Protein AF-A0A497NYP9-F1 (afdb_monomer)

Solvent-accessible surface area (backbone atoms only — not comparable to full-atom values): 8291 Å² total; per-residue (Å²): 133,60,54,71,61,34,34,49,53,46,30,62,74,64,58,49,44,82,40,64,55,77,88,36,56,84,74,43,50,32,30,36,48,74,47,74,45,98,90,71,46,63,32,34,39,45,39,70,39,89,92,68,73,53,88,86,51,55,64,32,78,64,60,87,57,50,48,62,52,50,52,52,44,43,75,76,64,46,32,35,31,21,36,41,60,65,55,44,60,77,51,39,37,63,59,41,38,28,44,58,52,32,49,47,43,63,74,36,93,54,26,69,60,45,69,75,69,53,93,69,52,75,68,56,51,50,47,48,30,68,77,71,62,57,71,76,94,77,83,87,87,131

pLDDT: mean 91.11, std 12.27, range [38.19, 98.69]

Secondary structure (DSSP, 8-state):
--HHHHHHHHHHHHT-EEE--GGGTTSSSEEEEEEE-TTS-EEEEEES-TTS--TTSEEES-STTHHHHHHHHHHHT--EEEE-HHHHHHTTHHHHIIIIIHHHHHHSTTHHHHHHHS---HHHHHHHHHHHT---S-----

Radius of gyration: 18.01 Å; Cα contacts (8 Å, |Δi|>4): 172; chains: 1; bounding box: 57×29×48 Å

Foldseek 3Di:
DDLVVLLVLLCVVLVADEDQDPVCQQVFQKEWDWDADPVGQIKIDIDRHPPDDDPPHDIDSDLQCVLVVVLVVSVVRGHYYYHNPVSCVVNVNSVCSSPVVSCCCCVDPCNVVSVVPTPDDPVRVVVSCVVVVDDPPPDPDD

Sequence (142 aa):
MDDERKVELVKEFYDLDISHDVNDFDNVDCTVYNESSADGYDLFVITNNTKHVSICEDVYYYDHDLPERFNEHVRWGDKTFYIERYLYNECYFEDHIANEMFDDLVNGNDFSYFLETADLTPQELEYLKEEYGIEDEETAEA

Structure (mmCIF, N/CA/C/O backbone):
data_AF-A0A497NYP9-F1
#
_entry.id   AF-A0A497NYP9-F1
#
loop_
_atom_site.group_PDB
_atom_site.id
_atom_site.type_symbol
_atom_site.label_atom_id
_atom_site.label_alt_id
_atom_site.label_comp_id
_atom_site.label_asym_id
_atom_site.label_entity_id
_atom_site.label_seq_id
_atom_site.pdbx_PDB_ins_code
_atom_site.Cartn_x
_atom_site.Cartn_y
_atom_site.Cartn_z
_atom_site.occupancy
_atom_site.B_iso_or_equiv
_atom_site.auth_seq_id
_atom_site.auth_comp_id
_atom_site.auth_asym_id
_atom_site.auth_atom_id
_atom_site.pdbx_PDB_model_num
ATOM 1 N N . MET A 1 1 ? -5.540 11.165 17.069 1.00 87.94 1 MET A N 1
ATOM 2 C CA . MET A 1 1 ? -4.780 9.907 16.912 1.00 87.94 1 MET A CA 1
ATOM 3 C C . MET A 1 1 ? -3.538 10.198 16.082 1.00 87.94 1 MET A C 1
ATOM 5 O O . MET A 1 1 ? -3.631 11.078 15.231 1.00 87.94 1 MET A O 1
ATOM 9 N N . ASP A 1 2 ? -2.393 9.578 16.365 1.00 93.06 2 ASP A N 1
ATOM 10 C CA . ASP A 1 2 ? -1.177 9.748 15.552 1.00 93.06 2 ASP A CA 1
ATOM 11 C C . ASP A 1 2 ? -1.224 8.914 14.261 1.00 93.06 2 ASP A C 1
ATOM 13 O O . ASP A 1 2 ? -2.036 7.996 14.135 1.00 93.06 2 ASP A O 1
ATOM 17 N N . ASP A 1 3 ? -0.376 9.266 13.294 1.00 95.38 3 ASP A N 1
ATOM 18 C CA . ASP A 1 3 ? -0.395 8.668 11.957 1.00 95.38 3 ASP A CA 1
ATOM 19 C C . ASP A 1 3 ? 0.103 7.215 11.956 1.00 95.38 3 ASP A C 1
ATOM 21 O O . ASP A 1 3 ? -0.463 6.394 11.238 1.00 95.38 3 ASP A O 1
ATOM 25 N N . GLU A 1 4 ? 1.068 6.854 12.813 1.00 96.56 4 GLU A N 1
ATOM 26 C CA . GLU A 1 4 ? 1.521 5.460 12.962 1.00 96.56 4 GLU A CA 1
ATOM 27 C C . GLU A 1 4 ? 0.347 4.563 13.373 1.00 96.56 4 GLU A C 1
ATOM 29 O O . GLU A 1 4 ? 0.106 3.518 12.763 1.00 96.56 4 GLU A O 1
ATOM 34 N N . ARG A 1 5 ? -0.460 5.017 14.340 1.00 95.75 5 ARG A N 1
ATOM 35 C CA . ARG A 1 5 ? -1.649 4.285 14.780 1.00 95.75 5 ARG A CA 1
ATOM 36 C C . ARG A 1 5 ? -2.734 4.180 13.703 1.00 95.75 5 ARG A C 1
ATOM 38 O O . ARG A 1 5 ? -3.389 3.144 13.603 1.00 95.75 5 ARG A O 1
ATOM 45 N N . LYS A 1 6 ? -2.925 5.212 12.873 1.00 96.31 6 LYS A N 1
ATOM 46 C CA . LYS A 1 6 ? -3.843 5.139 11.717 1.00 96.31 6 LYS A CA 1
ATOM 47 C C . LYS A 1 6 ? -3.385 4.082 10.714 1.00 96.31 6 LYS A C 1
ATOM 49 O O . LYS A 1 6 ? -4.205 3.281 10.273 1.00 96.31 6 LYS A O 1
ATOM 54 N N . VAL A 1 7 ? -2.087 4.041 10.398 1.00 97.69 7 VAL A N 1
ATOM 55 C CA . VAL A 1 7 ? -1.513 3.034 9.489 1.00 97.69 7 VAL A CA 1
ATOM 56 C C . VAL A 1 7 ? -1.751 1.621 10.007 1.00 97.69 7 VAL A C 1
ATOM 58 O O . VAL A 1 7 ? -2.158 0.759 9.230 1.00 97.69 7 VAL A O 1
ATOM 61 N N . GLU A 1 8 ? -1.530 1.378 1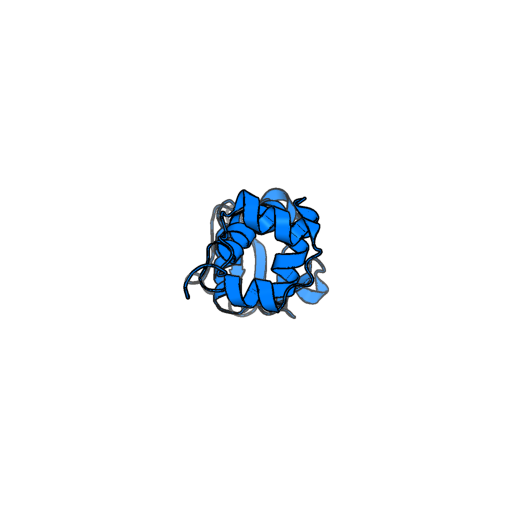1.301 1.00 97.06 8 GLU A N 1
ATOM 62 C CA . GLU A 1 8 ? -1.812 0.077 11.920 1.00 97.06 8 GLU A CA 1
ATOM 63 C C . GLU A 1 8 ? -3.274 -0.334 11.727 1.00 97.06 8 GLU A C 1
ATOM 65 O O . GLU A 1 8 ? -3.534 -1.412 11.202 1.00 97.06 8 GLU A O 1
ATOM 70 N N . LEU A 1 9 ? -4.221 0.547 12.059 1.00 96.62 9 LEU A N 1
ATOM 71 C CA . LEU A 1 9 ? -5.652 0.256 11.955 1.00 96.62 9 LEU A CA 1
ATOM 72 C C . LEU A 1 9 ? -6.096 -0.043 10.518 1.00 96.62 9 LEU A C 1
ATOM 74 O O . LEU A 1 9 ? -6.880 -0.967 10.306 1.00 96.62 9 LEU A O 1
ATOM 78 N N . VAL A 1 10 ? -5.582 0.695 9.526 1.00 96.94 10 VAL A N 1
ATOM 79 C CA . VAL A 1 10 ? -5.863 0.411 8.108 1.00 96.94 10 VAL A CA 1
ATOM 80 C C . VAL A 1 10 ? -5.295 -0.951 7.712 1.00 96.94 10 VAL A C 1
ATOM 82 O O . VAL A 1 10 ? -5.996 -1.747 7.085 1.00 96.94 10 VAL A O 1
ATOM 85 N N . LYS A 1 11 ? -4.045 -1.249 8.094 1.00 97.25 11 LYS A N 1
ATOM 86 C CA . LYS A 1 11 ? -3.415 -2.542 7.791 1.00 97.25 11 LYS A CA 1
ATOM 87 C C . LYS A 1 11 ? -4.166 -3.703 8.437 1.00 97.25 11 LYS A C 1
ATOM 89 O O . LYS A 1 11 ? -4.398 -4.705 7.773 1.00 97.25 11 LYS A O 1
ATOM 94 N N . GLU A 1 12 ? -4.589 -3.564 9.690 1.00 96.19 12 GLU A N 1
ATOM 95 C CA . GLU A 1 12 ? -5.373 -4.584 10.392 1.00 96.19 12 GLU A CA 1
ATOM 96 C C . GLU A 1 12 ? -6.751 -4.788 9.751 1.00 96.19 12 GLU A C 1
ATOM 98 O O . GLU A 1 12 ? -7.163 -5.927 9.533 1.00 96.19 12 GLU A O 1
ATOM 103 N N . PHE A 1 13 ? -7.450 -3.703 9.406 1.00 95.19 13 PHE A N 1
ATOM 104 C CA . PHE A 1 13 ? -8.790 -3.773 8.825 1.00 95.19 13 PHE A CA 1
ATOM 105 C C . PHE A 1 13 ? -8.808 -4.465 7.455 1.00 95.19 13 PHE A C 1
ATOM 107 O O . PHE A 1 13 ? -9.646 -5.334 7.204 1.00 95.19 13 PHE A O 1
ATOM 114 N N . TYR A 1 14 ? -7.870 -4.100 6.577 1.00 95.50 14 TYR A N 1
ATOM 115 C CA . TYR A 1 14 ? -7.766 -4.666 5.230 1.00 95.50 14 TYR A CA 1
ATOM 116 C C . TYR A 1 14 ? -6.900 -5.937 5.160 1.00 95.50 14 TYR A C 1
ATOM 118 O O . TYR A 1 14 ? -6.793 -6.524 4.084 1.00 95.50 14 TYR A O 1
ATOM 126 N N . ASP A 1 15 ? -6.338 -6.403 6.285 1.00 96.75 15 ASP A N 1
ATOM 127 C CA . ASP A 1 15 ? -5.434 -7.565 6.351 1.00 96.75 15 ASP A CA 1
ATOM 128 C C . ASP A 1 15 ? -4.211 -7.388 5.427 1.00 96.75 15 ASP A C 1
ATOM 130 O O . ASP A 1 15 ? -3.868 -8.271 4.641 1.00 96.75 15 ASP A O 1
ATOM 134 N N . LEU A 1 16 ? -3.596 -6.198 5.484 1.00 97.94 16 LEU A N 1
ATOM 135 C CA . LEU A 1 16 ? -2.493 -5.796 4.610 1.00 97.94 16 LEU A CA 1
ATOM 136 C C . LEU A 1 16 ? -1.138 -6.222 5.162 1.00 97.94 16 LEU A C 1
ATOM 138 O O . LEU A 1 16 ? -0.763 -5.862 6.280 1.00 97.94 16 LEU A O 1
ATOM 142 N N . ASP A 1 17 ? -0.352 -6.868 4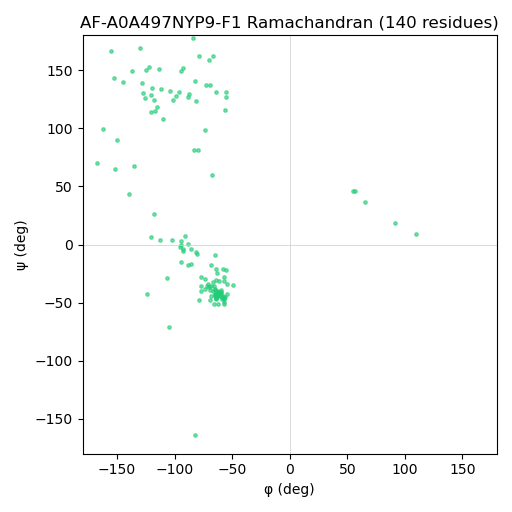.306 1.00 98.25 17 ASP A N 1
ATOM 143 C CA . ASP A 1 17 ? 1.055 -7.173 4.547 1.00 98.25 17 ASP A CA 1
ATOM 144 C C . ASP A 1 17 ? 1.913 -6.528 3.457 1.00 98.25 17 ASP A C 1
ATOM 146 O O . ASP A 1 17 ? 1.813 -6.876 2.281 1.00 98.25 17 ASP A O 1
ATOM 150 N N . ILE A 1 18 ? 2.740 -5.554 3.840 1.00 98.50 18 ILE A N 1
ATOM 151 C CA . ILE A 1 18 ? 3.607 -4.815 2.915 1.00 98.50 18 ILE A CA 1
ATOM 152 C C . ILE A 1 18 ? 5.052 -5.225 3.184 1.00 98.50 18 ILE A C 1
ATOM 154 O O . ILE A 1 18 ? 5.652 -4.827 4.185 1.00 98.50 18 ILE A O 1
ATOM 158 N N . SER A 1 19 ? 5.622 -5.997 2.263 1.00 98.12 19 SER A N 1
ATOM 159 C CA . SER A 1 19 ? 7.025 -6.388 2.275 1.00 98.12 19 SER A CA 1
ATOM 160 C C . SER A 1 19 ? 7.880 -5.447 1.427 1.00 98.12 19 SER A C 1
ATOM 162 O O . SER A 1 19 ? 7.471 -4.906 0.399 1.00 98.12 19 SER A O 1
ATOM 164 N N . HIS A 1 20 ? 9.129 -5.302 1.857 1.00 98.19 20 HIS A N 1
ATOM 165 C CA . HIS A 1 20 ? 10.200 -4.657 1.098 1.00 98.19 20 HIS A CA 1
ATOM 166 C C . HIS A 1 20 ? 11.378 -5.614 0.858 1.00 98.19 20 HIS A C 1
ATOM 168 O O . HIS A 1 20 ? 12.448 -5.181 0.419 1.00 98.19 20 HIS A O 1
ATOM 174 N N . ASP A 1 21 ? 11.236 -6.894 1.222 1.00 97.81 21 ASP A N 1
ATOM 175 C CA . ASP A 1 21 ? 12.251 -7.917 0.983 1.00 97.81 21 ASP A CA 1
ATOM 176 C C . ASP A 1 21 ? 12.129 -8.415 -0.457 1.00 97.81 21 ASP A C 1
ATOM 178 O O . ASP A 1 21 ? 11.084 -8.888 -0.890 1.00 97.81 21 ASP A O 1
ATOM 182 N N . VAL A 1 22 ? 13.219 -8.318 -1.218 1.00 95.75 22 VAL A N 1
ATOM 183 C CA . VAL A 1 22 ? 13.276 -8.767 -2.616 1.00 95.75 22 VAL A CA 1
ATOM 184 C C . VAL A 1 22 ? 12.936 -10.254 -2.784 1.00 95.75 22 VAL A C 1
ATOM 186 O O . VAL A 1 22 ? 12.555 -10.677 -3.872 1.00 95.75 22 VAL A O 1
ATOM 189 N N . ASN A 1 23 ? 13.042 -11.064 -1.725 1.00 97.12 23 ASN A N 1
ATOM 190 C CA . ASN A 1 23 ? 12.603 -12.460 -1.754 1.00 97.12 23 ASN A CA 1
ATOM 191 C C . AS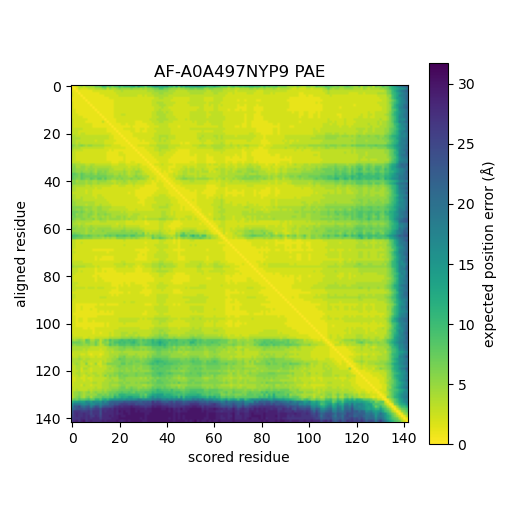N A 1 23 ? 11.084 -12.608 -1.964 1.00 97.12 23 ASN A C 1
ATOM 193 O O . ASN A 1 23 ? 10.644 -13.659 -2.435 1.00 97.12 23 ASN A O 1
ATOM 197 N N . ASP A 1 24 ? 10.305 -11.566 -1.672 1.00 97.38 24 ASP A N 1
ATOM 198 C CA . ASP A 1 24 ? 8.848 -11.555 -1.809 1.00 97.38 24 ASP A CA 1
ATOM 199 C C . ASP A 1 24 ? 8.373 -10.970 -3.146 1.00 97.38 24 ASP A C 1
ATOM 201 O O . ASP A 1 24 ? 7.185 -11.020 -3.434 1.00 97.38 24 ASP A O 1
ATOM 205 N N . PHE A 1 25 ? 9.287 -10.499 -4.006 1.00 96.75 25 PHE A N 1
ATOM 206 C CA . PHE A 1 25 ? 8.983 -9.821 -5.279 1.00 96.75 25 PHE A CA 1
ATOM 207 C C . PHE A 1 25 ? 7.962 -10.560 -6.171 1.00 96.75 25 PHE A C 1
ATOM 209 O O . PHE A 1 25 ? 7.150 -9.929 -6.841 1.00 96.75 25 PHE A O 1
ATOM 216 N N . ASP A 1 26 ? 7.991 -11.897 -6.150 1.00 95.69 26 ASP A N 1
ATOM 217 C CA . ASP A 1 26 ? 7.112 -12.791 -6.922 1.00 95.69 26 ASP A CA 1
ATOM 218 C C . ASP A 1 26 ? 6.138 -13.610 -6.039 1.00 95.69 26 ASP A C 1
ATOM 220 O O . ASP A 1 26 ? 5.462 -14.509 -6.548 1.00 95.69 26 ASP A O 1
ATOM 224 N N . ASN A 1 27 ? 6.121 -13.385 -4.719 1.00 96.44 27 ASN A N 1
ATOM 225 C CA . ASN A 1 27 ? 5.425 -14.224 -3.727 1.00 96.44 27 ASN A CA 1
ATOM 226 C C . ASN A 1 27 ? 4.321 -13.470 -2.964 1.00 96.44 27 ASN A C 1
ATOM 228 O O . ASN A 1 27 ? 3.983 -13.838 -1.841 1.00 96.44 27 ASN A O 1
ATOM 232 N N . VAL A 1 28 ? 3.773 -12.435 -3.589 1.00 98.12 28 VAL A N 1
ATOM 233 C CA . VAL A 1 28 ? 2.732 -11.538 -3.071 1.00 98.12 28 VAL A CA 1
ATOM 234 C C . VAL A 1 28 ? 1.602 -11.413 -4.096 1.00 98.12 28 VAL A C 1
ATOM 236 O O . VAL A 1 28 ? 1.756 -11.846 -5.241 1.00 98.12 28 VAL A O 1
ATOM 239 N N . ASP A 1 29 ? 0.476 -10.821 -3.705 1.00 98.12 29 ASP A N 1
ATOM 240 C CA . ASP A 1 29 ? -0.668 -10.597 -4.597 1.00 98.12 29 ASP A CA 1
ATOM 241 C C . ASP A 1 29 ? -0.382 -9.492 -5.622 1.00 98.12 29 ASP A C 1
ATOM 243 O O . ASP A 1 29 ? -0.815 -9.589 -6.773 1.00 98.12 29 ASP A O 1
ATOM 247 N N . CYS A 1 30 ? 0.357 -8.453 -5.220 1.00 98.06 30 CYS A N 1
ATOM 248 C CA . CYS A 1 30 ? 0.687 -7.312 -6.069 1.00 98.06 30 CYS A CA 1
ATOM 249 C C . CYS A 1 30 ? 2.098 -6.761 -5.797 1.00 98.06 30 CYS A C 1
ATOM 251 O O . CYS A 1 30 ? 2.534 -6.625 -4.653 1.00 98.06 30 CYS A O 1
ATOM 253 N N . THR A 1 31 ? 2.810 -6.395 -6.861 1.00 98.38 31 THR A N 1
ATOM 254 C CA . THR A 1 31 ? 4.203 -5.927 -6.816 1.00 98.38 31 THR A CA 1
ATOM 255 C C . THR A 1 31 ? 4.295 -4.512 -7.386 1.00 98.38 31 THR A C 1
ATOM 257 O O . THR A 1 31 ? 3.841 -4.268 -8.504 1.00 98.38 31 THR A O 1
ATOM 260 N N . VAL A 1 32 ? 4.916 -3.596 -6.637 1.00 98.19 32 VAL A N 1
ATOM 261 C CA . VAL A 1 32 ? 5.179 -2.197 -7.009 1.00 98.19 32 VAL A CA 1
ATOM 262 C C . VAL A 1 32 ? 6.685 -1.965 -7.103 1.00 98.19 32 VAL A C 1
ATOM 264 O O . VAL A 1 32 ? 7.408 -2.112 -6.113 1.00 98.19 32 VAL A O 1
ATOM 267 N N . TYR A 1 33 ? 7.167 -1.606 -8.290 1.00 97.62 33 TYR A N 1
ATOM 268 C CA . TYR A 1 33 ? 8.598 -1.468 -8.573 1.00 97.62 33 TYR A CA 1
ATOM 269 C C . TYR A 1 33 ? 8.862 -0.507 -9.735 1.00 97.62 33 TYR A C 1
ATOM 271 O O . TYR A 1 33 ? 7.940 -0.149 -10.474 1.00 97.62 33 TYR A O 1
ATOM 279 N N . ASN A 1 34 ? 10.116 -0.082 -9.907 1.00 96.06 34 ASN A N 1
ATOM 280 C CA . ASN A 1 34 ? 10.533 0.701 -11.067 1.00 96.06 34 ASN A CA 1
ATOM 281 C C . ASN A 1 34 ? 11.508 -0.062 -11.977 1.00 96.06 34 ASN A C 1
ATOM 283 O O . ASN A 1 34 ? 12.288 -0.901 -11.540 1.00 96.06 34 ASN A O 1
ATOM 287 N N . GLU A 1 35 ? 11.482 0.266 -13.266 1.00 94.38 35 GLU A N 1
ATOM 288 C CA . GLU A 1 35 ? 12.401 -0.256 -14.277 1.00 94.38 35 GLU A CA 1
ATOM 289 C C . GLU A 1 35 ? 12.874 0.859 -15.202 1.00 94.38 35 GLU A C 1
ATOM 291 O O . GLU A 1 35 ? 12.137 1.797 -15.507 1.00 94.38 35 GLU A O 1
ATOM 296 N N . SER A 1 36 ? 14.096 0.735 -15.717 1.00 94.81 36 SER A N 1
ATOM 297 C CA . SER A 1 36 ? 14.608 1.685 -16.703 1.00 94.81 36 SER A CA 1
ATOM 298 C C . SER A 1 36 ? 14.244 1.259 -18.127 1.00 94.81 36 SER A C 1
ATOM 300 O O . SER A 1 36 ? 14.557 0.161 -18.592 1.00 94.81 36 SER A O 1
ATOM 302 N N . SER A 1 37 ? 13.630 2.174 -18.865 1.00 93.81 37 SER A N 1
ATOM 303 C CA . SER A 1 37 ? 13.396 2.064 -20.305 1.00 93.81 37 SER A CA 1
ATOM 304 C C . SER A 1 37 ? 14.703 2.097 -21.113 1.00 93.81 37 SER A C 1
ATOM 306 O O . SER A 1 37 ? 15.761 2.527 -20.647 1.00 93.81 37 SER A O 1
ATOM 308 N N . ALA A 1 38 ? 14.638 1.648 -22.370 1.00 94.69 38 ALA A N 1
ATOM 309 C CA . ALA A 1 38 ? 15.812 1.534 -23.240 1.00 94.69 38 ALA A CA 1
ATOM 310 C C . ALA A 1 38 ? 16.497 2.880 -23.559 1.00 94.69 38 ALA A C 1
ATOM 312 O O . A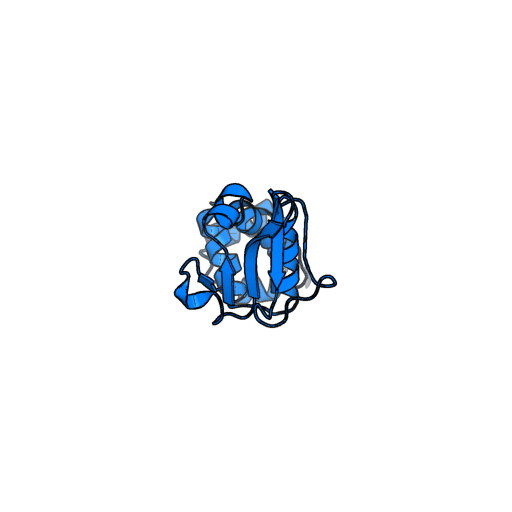LA A 1 38 ? 17.680 2.897 -23.903 1.00 94.69 38 ALA A O 1
ATOM 313 N N . ASP A 1 39 ? 15.767 3.992 -23.477 1.00 94.44 39 ASP A N 1
ATOM 314 C CA . ASP A 1 39 ? 16.266 5.358 -23.650 1.00 94.44 39 ASP A CA 1
ATOM 315 C C . ASP A 1 39 ? 16.648 6.045 -22.326 1.00 94.44 39 ASP A C 1
ATOM 317 O O . ASP A 1 39 ? 17.139 7.174 -22.351 1.00 94.44 39 ASP A O 1
ATOM 321 N N . GLY A 1 40 ? 16.546 5.334 -21.197 1.00 93.94 40 GLY A N 1
ATOM 322 C CA . GLY A 1 40 ? 17.090 5.750 -19.904 1.00 93.94 40 GLY A CA 1
ATOM 323 C C . GLY A 1 40 ? 16.133 6.543 -19.017 1.00 93.94 40 GLY A C 1
ATOM 324 O O . GLY A 1 40 ? 16.601 7.217 -18.103 1.00 93.94 40 GLY A O 1
ATOM 325 N N . TYR A 1 41 ? 14.828 6.485 -19.280 1.00 93.44 41 TYR A N 1
ATOM 326 C CA . TYR A 1 41 ? 13.797 6.991 -18.370 1.00 93.44 41 TYR A CA 1
ATOM 327 C C . TYR A 1 41 ? 13.294 5.897 -17.433 1.00 93.44 41 TYR A C 1
ATOM 329 O O . TYR A 1 41 ? 13.272 4.728 -17.820 1.00 93.44 41 TYR A O 1
ATOM 337 N N . ASP A 1 42 ? 12.835 6.276 -16.248 1.00 94.12 42 ASP A N 1
ATOM 338 C CA . ASP A 1 42 ? 12.204 5.351 -15.313 1.00 94.12 42 ASP A CA 1
ATOM 339 C C . ASP A 1 42 ? 10.727 5.136 -15.655 1.00 94.12 42 ASP A C 1
ATOM 341 O O . ASP A 1 42 ? 10.014 6.053 -16.069 1.00 94.12 42 ASP A O 1
ATOM 345 N N . LEU A 1 43 ? 10.290 3.891 -15.507 1.00 95.31 43 LEU A N 1
ATOM 346 C CA . LEU A 1 43 ? 8.906 3.458 -15.588 1.00 95.31 43 LEU A CA 1
ATOM 347 C C . LEU A 1 43 ? 8.535 2.829 -14.253 1.00 95.31 43 LEU A C 1
ATOM 349 O O . LEU A 1 43 ? 9.282 2.008 -13.728 1.00 95.31 43 LEU A O 1
ATOM 353 N N . PHE A 1 44 ? 7.375 3.193 -13.735 1.00 97.00 44 PHE A N 1
ATOM 354 C CA . PHE A 1 44 ? 6.835 2.672 -12.490 1.00 97.00 44 PHE A CA 1
ATOM 355 C C . PHE A 1 44 ? 5.730 1.681 -12.816 1.00 97.00 44 PHE A C 1
ATOM 357 O O . PHE A 1 44 ? 4.881 1.955 -13.666 1.00 97.00 44 PHE A O 1
ATOM 364 N N . VAL A 1 45 ? 5.771 0.519 -12.180 1.00 97.25 45 VAL A N 1
ATOM 365 C CA . VAL A 1 45 ? 4.910 -0.615 -12.500 1.00 97.25 45 VAL A CA 1
ATOM 366 C C . VAL A 1 45 ? 4.226 -1.088 -11.230 1.00 97.25 45 VAL A C 1
ATOM 368 O O . VAL A 1 45 ? 4.887 -1.333 -10.222 1.00 97.25 45 VAL A O 1
ATOM 371 N N . ILE A 1 46 ? 2.911 -1.255 -11.314 1.00 97.81 46 ILE A N 1
ATOM 372 C CA . ILE A 1 46 ? 2.095 -1.992 -10.353 1.00 97.81 46 ILE A CA 1
ATOM 373 C C . ILE A 1 46 ? 1.477 -3.161 -11.121 1.00 97.81 46 ILE A C 1
ATOM 375 O O . ILE A 1 46 ? 0.878 -2.978 -12.180 1.00 97.81 46 ILE A O 1
ATOM 379 N N . THR A 1 47 ? 1.695 -4.387 -10.651 1.00 97.25 47 THR A N 1
ATOM 380 C CA . THR A 1 47 ? 1.215 -5.584 -11.352 1.00 97.25 47 THR A CA 1
ATOM 381 C C . THR A 1 47 ? 0.964 -6.734 -10.391 1.00 97.25 47 THR A C 1
ATOM 383 O O . THR A 1 47 ? 1.740 -6.980 -9.468 1.00 97.25 47 THR A O 1
ATOM 386 N N . ASN A 1 48 ? -0.085 -7.507 -10.666 1.00 96.81 48 ASN A N 1
ATOM 387 C CA . ASN A 1 48 ? -0.351 -8.772 -9.983 1.00 96.81 48 ASN A CA 1
ATOM 388 C C . ASN A 1 48 ? 0.476 -9.940 -10.556 1.00 96.81 48 ASN A C 1
ATOM 390 O O . ASN A 1 48 ? 0.397 -11.067 -10.066 1.00 96.81 48 ASN A O 1
ATOM 394 N N . ASN A 1 49 ? 1.224 -9.728 -11.650 1.00 96.38 49 ASN A N 1
ATOM 395 C CA . ASN A 1 49 ? 2.010 -10.785 -12.281 1.00 96.38 49 ASN A CA 1
ATOM 396 C C . ASN A 1 49 ? 3.270 -10.257 -12.975 1.00 96.38 49 ASN A C 1
ATOM 398 O O . ASN A 1 49 ? 3.307 -10.035 -14.187 1.00 96.38 49 ASN A O 1
ATOM 402 N N . THR A 1 50 ? 4.361 -10.202 -12.219 1.00 96.00 50 THR A N 1
ATOM 403 C CA . THR A 1 50 ? 5.709 -9.812 -12.672 1.00 96.00 50 THR A CA 1
ATOM 404 C C . THR A 1 50 ? 6.242 -10.626 -13.863 1.00 96.00 50 THR A C 1
ATOM 406 O O . THR A 1 50 ? 7.104 -10.160 -14.608 1.00 96.00 50 THR A O 1
ATOM 409 N N . LYS A 1 51 ? 5.729 -11.842 -14.106 1.00 95.44 51 LYS A N 1
ATOM 410 C CA . LYS A 1 51 ? 6.124 -12.697 -15.248 1.00 95.44 51 LYS A CA 1
ATOM 411 C C . LYS A 1 51 ? 5.343 -12.390 -16.523 1.00 95.44 51 LYS A C 1
ATOM 413 O O . LYS A 1 51 ? 5.755 -12.814 -17.606 1.00 95.44 51 LYS A O 1
ATOM 418 N N . HIS A 1 52 ? 4.220 -11.688 -16.403 1.00 95.31 52 HIS A N 1
ATOM 419 C CA . HIS A 1 52 ? 3.287 -11.404 -17.488 1.00 95.31 52 HIS A CA 1
ATOM 420 C C . HIS A 1 52 ? 2.752 -9.970 -17.429 1.00 95.31 52 HIS A C 1
ATOM 422 O O . HIS A 1 52 ? 1.567 -9.750 -17.665 1.00 95.31 52 HIS A O 1
ATOM 428 N N . VAL A 1 53 ? 3.641 -9.010 -17.176 1.00 94.44 53 VAL A N 1
ATOM 429 C CA . VAL A 1 53 ? 3.299 -7.584 -17.126 1.00 94.44 53 VAL A CA 1
ATOM 430 C C . VAL A 1 53 ? 2.629 -7.138 -18.423 1.00 94.44 53 VAL A C 1
ATOM 432 O O . VAL A 1 53 ? 3.120 -7.403 -19.529 1.00 94.44 53 VAL A O 1
ATOM 435 N N . SER A 1 54 ? 1.506 -6.440 -18.285 1.00 92.88 54 SER A N 1
ATOM 436 C CA . SER A 1 54 ? 0.736 -5.900 -19.400 1.00 92.88 54 SER A CA 1
ATOM 437 C C . SER A 1 54 ? 0.804 -4.377 -19.400 1.00 92.88 54 SER A C 1
ATOM 439 O O . SER A 1 54 ? 0.541 -3.734 -18.397 1.00 92.88 54 SER A O 1
ATOM 441 N N . ILE A 1 55 ? 1.055 -3.765 -20.560 1.00 90.38 55 ILE A N 1
ATOM 442 C CA . ILE A 1 55 ? 1.022 -2.294 -20.698 1.00 90.38 55 ILE A CA 1
ATOM 443 C C . ILE A 1 55 ? -0.375 -1.685 -20.478 1.00 90.38 55 ILE A C 1
ATOM 445 O O . ILE A 1 55 ? -0.524 -0.469 -20.514 1.00 90.38 55 ILE A O 1
ATOM 449 N N . CYS A 1 56 ? -1.408 -2.526 -20.380 1.00 92.25 56 CYS A N 1
ATOM 450 C CA . CYS A 1 56 ? -2.769 -2.109 -20.056 1.00 92.25 56 CYS A CA 1
ATOM 451 C C . CYS A 1 56 ? -3.073 -2.185 -18.552 1.00 92.25 56 CYS A C 1
ATOM 453 O O . CYS A 1 56 ? -4.190 -1.845 -18.177 1.00 92.25 56 CYS A O 1
ATOM 455 N N . GLU A 1 57 ? -2.133 -2.675 -17.740 1.00 91.38 57 GLU A N 1
ATOM 456 C CA . GLU A 1 57 ? -2.142 -2.521 -16.282 1.00 91.38 57 GLU A CA 1
ATOM 457 C C . GLU A 1 57 ? -1.573 -1.136 -15.914 1.00 91.38 57 GLU A C 1
ATOM 459 O O . GLU A 1 57 ? -1.459 -0.234 -16.752 1.00 91.38 57 GLU A O 1
ATOM 464 N N . ASP A 1 58 ? -1.203 -0.979 -14.655 1.00 95.31 58 ASP A N 1
ATOM 465 C CA . ASP A 1 58 ? -0.726 0.249 -14.046 1.00 95.31 58 ASP A CA 1
ATOM 466 C C . ASP A 1 58 ? 0.776 0.446 -14.324 1.00 95.31 58 ASP A C 1
ATOM 468 O O . ASP A 1 58 ? 1.653 0.121 -13.522 1.00 95.31 58 ASP A O 1
ATOM 472 N N . VAL A 1 59 ? 1.073 0.963 -15.523 1.00 94.94 59 VAL A N 1
ATOM 473 C CA . VAL A 1 59 ? 2.429 1.310 -15.983 1.00 94.94 59 VAL A CA 1
ATOM 474 C C . VAL A 1 59 ? 2.525 2.811 -16.243 1.00 94.94 59 VAL A C 1
ATOM 476 O O . VAL A 1 59 ? 1.916 3.337 -17.181 1.00 94.94 59 VAL A O 1
ATOM 479 N N . TYR A 1 60 ? 3.344 3.502 -15.453 1.00 93.75 60 TYR A N 1
ATOM 480 C CA . TYR A 1 60 ? 3.434 4.958 -15.442 1.00 93.75 60 TYR A CA 1
ATOM 481 C C . TYR A 1 60 ? 4.830 5.477 -15.734 1.00 93.75 60 TYR A C 1
ATOM 483 O O . TYR A 1 60 ? 5.844 4.856 -15.438 1.00 93.75 60 TYR A O 1
ATOM 491 N N . TYR A 1 61 ? 4.868 6.684 -16.288 1.00 91.62 61 TYR A N 1
ATOM 492 C CA . TYR A 1 61 ? 6.098 7.454 -16.448 1.00 91.62 61 TYR A CA 1
ATOM 493 C C . TYR A 1 61 ? 6.411 8.325 -15.216 1.00 91.62 61 TYR A C 1
ATOM 495 O O . TYR A 1 61 ? 7.533 8.788 -15.047 1.00 91.62 61 TYR A O 1
ATOM 503 N N . TYR A 1 62 ? 5.415 8.571 -14.361 1.00 91.44 62 TYR A N 1
ATOM 504 C CA . TYR A 1 62 ? 5.553 9.349 -13.134 1.00 91.44 62 TYR A CA 1
ATOM 505 C C . TYR A 1 62 ? 5.066 8.524 -11.942 1.00 91.44 62 TYR A C 1
ATOM 507 O O . TYR A 1 62 ? 4.162 7.708 -12.084 1.00 91.44 62 TYR 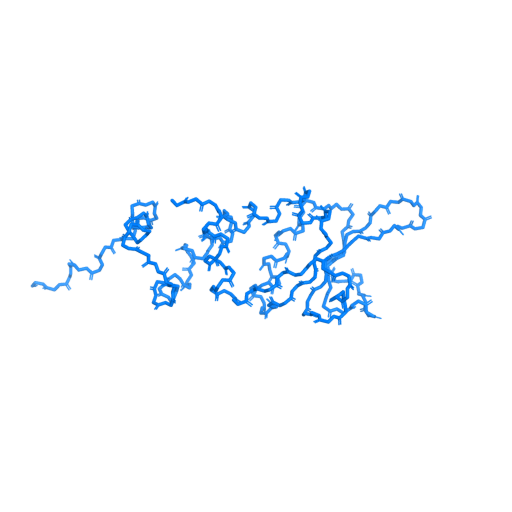A O 1
ATOM 515 N N . ASP A 1 63 ? 5.648 8.776 -10.781 1.00 89.38 63 ASP A N 1
ATOM 516 C CA . ASP A 1 63 ? 5.472 8.034 -9.530 1.00 89.38 63 ASP A CA 1
ATOM 517 C C . ASP A 1 63 ? 4.407 8.617 -8.587 1.00 89.38 63 ASP A C 1
ATOM 519 O O . ASP A 1 63 ? 3.966 7.945 -7.659 1.00 89.38 63 ASP A O 1
ATOM 523 N N . HIS A 1 64 ? 3.975 9.857 -8.823 1.00 83.75 64 HIS A N 1
ATOM 524 C CA . HIS A 1 64 ? 3.038 10.568 -7.943 1.00 83.75 64 HIS A CA 1
ATOM 525 C C . HIS A 1 64 ? 1.697 9.859 -7.689 1.00 83.75 64 HIS A C 1
ATOM 527 O O . HIS A 1 64 ? 1.125 10.048 -6.620 1.00 83.75 64 HIS A O 1
ATOM 533 N N . ASP A 1 65 ? 1.220 9.035 -8.626 1.00 89.19 65 ASP A N 1
ATOM 534 C CA . ASP A 1 65 ? -0.079 8.353 -8.516 1.00 89.19 65 ASP A CA 1
ATOM 535 C C . ASP A 1 65 ? 0.031 6.933 -7.926 1.00 89.19 65 ASP A C 1
ATOM 537 O O . ASP A 1 65 ? -0.980 6.246 -7.768 1.00 89.19 65 ASP A O 1
ATOM 541 N N . LEU A 1 66 ? 1.239 6.455 -7.594 1.00 96.00 66 LEU A N 1
ATOM 542 C CA . LEU A 1 66 ? 1.429 5.078 -7.116 1.00 96.00 66 LEU A CA 1
ATOM 543 C C . LEU A 1 66 ? 0.653 4.758 -5.823 1.00 96.00 66 LEU A C 1
ATOM 545 O O . LEU A 1 66 ? 0.057 3.679 -5.774 1.00 96.00 66 LEU A O 1
ATOM 549 N N . PRO A 1 67 ? 0.593 5.640 -4.803 1.00 97.12 67 PRO A N 1
ATOM 550 C CA . PRO A 1 67 ? -0.186 5.363 -3.595 1.00 97.12 67 PRO A CA 1
ATOM 551 C C . PRO A 1 67 ? -1.695 5.259 -3.858 1.00 97.12 67 PRO A C 1
ATOM 553 O O . PRO A 1 67 ? -2.350 4.371 -3.315 1.00 97.12 67 PRO A O 1
ATOM 556 N N . GLU A 1 68 ? -2.238 6.107 -4.741 1.00 95.94 68 GLU A N 1
ATOM 557 C CA . GLU A 1 68 ? -3.660 6.066 -5.116 1.00 95.94 68 GLU A CA 1
ATOM 558 C C . GLU A 1 68 ? -3.996 4.747 -5.822 1.00 95.94 68 GLU A C 1
ATOM 560 O O . GLU A 1 68 ? -4.997 4.100 -5.514 1.00 95.94 68 GLU A O 1
ATOM 565 N N . ARG A 1 69 ? -3.122 4.295 -6.727 1.00 96.25 69 ARG A N 1
ATOM 566 C CA . ARG A 1 69 ? -3.292 3.014 -7.426 1.00 96.25 69 ARG A CA 1
ATOM 567 C C . ARG A 1 69 ? -3.177 1.825 -6.488 1.00 96.25 69 ARG A C 1
ATOM 569 O O . ARG A 1 69 ? -3.980 0.902 -6.568 1.00 96.25 69 ARG A O 1
ATOM 576 N N . PHE A 1 70 ? -2.241 1.870 -5.548 1.00 97.56 70 PHE A N 1
ATOM 577 C CA . PHE A 1 70 ? -2.161 0.884 -4.475 1.00 97.56 70 PHE A CA 1
ATOM 578 C C . PHE A 1 70 ? -3.467 0.796 -3.668 1.00 97.56 70 PHE A C 1
ATOM 580 O O . PHE A 1 70 ? -3.961 -0.308 -3.444 1.00 97.56 70 PHE A O 1
ATOM 587 N N . ASN A 1 71 ? -4.075 1.929 -3.297 1.00 96.50 71 ASN A N 1
ATOM 588 C CA . ASN A 1 71 ? -5.374 1.947 -2.614 1.00 96.50 71 ASN A CA 1
ATOM 589 C C . ASN A 1 71 ? -6.474 1.288 -3.472 1.00 96.50 71 ASN A C 1
ATOM 591 O O . ASN A 1 71 ? -7.269 0.495 -2.966 1.00 96.50 71 ASN A O 1
ATOM 595 N N . GLU A 1 72 ? -6.497 1.526 -4.789 1.00 95.75 72 GLU A N 1
ATOM 596 C CA . GLU A 1 72 ? -7.418 0.816 -5.689 1.00 95.75 72 GLU A CA 1
ATOM 597 C C . GLU A 1 72 ? -7.212 -0.709 -5.637 1.00 95.75 72 GLU A C 1
ATOM 599 O O . GLU A 1 72 ? -8.191 -1.438 -5.480 1.00 95.75 72 GLU A O 1
ATOM 604 N N . HIS A 1 73 ? -5.971 -1.200 -5.700 1.00 97.06 73 HIS A N 1
ATOM 605 C CA . HIS A 1 73 ? -5.660 -2.632 -5.574 1.00 97.06 73 HIS A CA 1
ATOM 606 C C . HIS A 1 73 ? -6.148 -3.233 -4.247 1.00 97.06 73 HIS A C 1
ATOM 608 O O . HIS A 1 73 ? -6.795 -4.285 -4.243 1.00 97.06 73 HIS A O 1
ATOM 614 N N . VAL A 1 74 ? -5.931 -2.527 -3.131 1.00 97.00 74 VAL A N 1
ATOM 615 C CA . VAL A 1 74 ? -6.456 -2.918 -1.811 1.00 97.00 74 VAL A CA 1
ATOM 616 C C . VAL A 1 74 ? -7.982 -3.049 -1.845 1.00 97.00 74 VAL A C 1
ATOM 618 O O . VAL A 1 74 ? -8.534 -4.060 -1.410 1.00 97.00 74 VAL A O 1
ATOM 621 N N . ARG A 1 75 ? -8.685 -2.074 -2.435 1.00 93.19 75 ARG A N 1
ATOM 622 C CA . ARG A 1 75 ? -10.155 -2.104 -2.575 1.00 93.19 75 ARG A CA 1
ATOM 623 C C . ARG A 1 75 ? -10.653 -3.255 -3.452 1.00 93.19 75 ARG A C 1
ATOM 625 O O . ARG A 1 75 ? -11.761 -3.747 -3.240 1.00 93.19 75 ARG A O 1
ATOM 632 N N . TRP A 1 76 ? -9.861 -3.687 -4.433 1.00 94.19 76 TRP A N 1
ATOM 633 C CA . TRP A 1 76 ? -10.173 -4.846 -5.276 1.00 94.19 76 TRP A CA 1
ATOM 634 C C . TRP A 1 76 ? -9.842 -6.193 -4.621 1.00 94.19 76 TRP A C 1
ATOM 636 O O . TRP A 1 76 ? -10.283 -7.229 -5.126 1.00 94.19 76 TRP A O 1
ATOM 646 N N . GLY A 1 77 ? -9.173 -6.180 -3.466 1.00 95.12 77 GLY A N 1
ATOM 647 C CA . GLY A 1 77 ? -8.982 -7.341 -2.599 1.00 95.12 77 GLY A CA 1
ATOM 648 C C . GLY A 1 77 ? -7.558 -7.887 -2.539 1.00 95.12 77 GLY A C 1
ATOM 649 O O . GLY A 1 77 ? -7.376 -8.957 -1.954 1.00 95.12 77 GLY A O 1
ATOM 650 N N . ASP A 1 78 ? -6.574 -7.192 -3.113 1.00 97.75 78 ASP A N 1
ATOM 651 C CA . ASP A 1 78 ? -5.161 -7.528 -2.918 1.00 97.75 78 ASP A CA 1
ATOM 652 C C . ASP A 1 78 ? -4.751 -7.217 -1.471 1.00 97.75 78 ASP A C 1
ATOM 654 O O . ASP A 1 78 ? -5.141 -6.190 -0.911 1.00 97.75 78 ASP A O 1
ATOM 658 N N . LYS A 1 79 ? -3.979 -8.115 -0.849 1.00 98.00 79 LYS A N 1
ATOM 659 C CA . LYS A 1 79 ? -3.653 -8.043 0.587 1.00 98.00 79 LYS A CA 1
ATOM 660 C C . LYS A 1 79 ? -2.165 -8.036 0.865 1.00 98.00 79 LYS A C 1
ATOM 662 O O . LYS A 1 79 ? -1.686 -7.295 1.719 1.00 98.00 79 LYS A O 1
ATOM 667 N N . THR A 1 80 ? -1.432 -8.879 0.151 1.00 98.56 80 THR A N 1
ATOM 668 C CA . THR A 1 80 ? 0.019 -8.977 0.274 1.00 98.56 80 THR A CA 1
ATOM 669 C C . THR A 1 80 ? 0.672 -8.186 -0.848 1.00 98.56 80 THR A C 1
ATOM 671 O O . THR A 1 80 ? 0.352 -8.365 -2.025 1.00 98.56 80 THR A O 1
ATOM 674 N N . PHE A 1 81 ? 1.594 -7.301 -0.485 1.00 98.69 81 PHE A N 1
ATOM 675 C CA . PHE A 1 81 ? 2.266 -6.409 -1.416 1.00 98.69 81 PHE A CA 1
ATOM 676 C C . PHE A 1 81 ? 3.773 -6.490 -1.252 1.00 98.69 81 PHE A C 1
ATOM 678 O O . PHE A 1 81 ? 4.294 -6.477 -0.139 1.00 98.69 81 PHE A O 1
ATOM 685 N N . TYR A 1 82 ? 4.485 -6.485 -2.371 1.00 98.69 82 TYR A N 1
ATOM 686 C CA . TYR A 1 82 ? 5.887 -6.098 -2.407 1.00 98.69 82 TYR A CA 1
ATOM 687 C C . TYR A 1 82 ? 5.949 -4.676 -2.940 1.00 98.69 82 TYR A C 1
ATOM 689 O O . TYR A 1 82 ? 5.467 -4.412 -4.039 1.00 98.69 82 TYR A O 1
ATOM 697 N N . ILE A 1 83 ? 6.564 -3.766 -2.192 1.00 98.44 83 ILE A N 1
ATOM 698 C CA . ILE A 1 83 ? 6.820 -2.400 -2.657 1.00 98.44 83 ILE A CA 1
ATOM 699 C C . ILE A 1 83 ? 8.307 -2.133 -2.495 1.00 98.44 83 ILE A C 1
ATOM 701 O O . ILE A 1 83 ? 8.855 -2.287 -1.400 1.00 98.44 83 ILE A O 1
ATOM 705 N N . GLU A 1 84 ? 8.987 -1.713 -3.561 1.00 97.88 84 GLU A N 1
ATOM 706 C CA . GLU A 1 84 ? 10.380 -1.291 -3.437 1.00 97.88 84 GLU A CA 1
ATOM 707 C C . GLU A 1 84 ? 10.511 -0.192 -2.377 1.00 97.88 84 GLU A C 1
ATOM 709 O O . GLU A 1 84 ? 9.834 0.834 -2.427 1.00 97.88 84 GLU A O 1
ATOM 714 N N . ARG A 1 85 ? 11.417 -0.387 -1.408 1.00 97.62 85 ARG A N 1
ATOM 715 C CA . ARG A 1 85 ? 11.558 0.521 -0.254 1.00 97.62 85 ARG A CA 1
ATOM 716 C C . ARG A 1 85 ? 11.775 1.980 -0.659 1.00 97.62 85 ARG A C 1
ATOM 718 O O . ARG A 1 85 ? 11.356 2.881 0.057 1.00 97.62 85 ARG A O 1
ATOM 725 N N . TYR A 1 86 ? 12.478 2.202 -1.768 1.00 95.88 86 TYR A N 1
ATOM 726 C CA . TYR A 1 86 ? 12.699 3.542 -2.299 1.00 95.88 86 TYR A CA 1
ATOM 727 C C . TYR A 1 86 ? 11.370 4.208 -2.679 1.00 95.88 86 TYR A C 1
ATOM 729 O O . TYR A 1 86 ? 11.082 5.283 -2.167 1.00 95.88 86 TYR A O 1
ATOM 737 N N . LEU A 1 87 ? 10.527 3.530 -3.464 1.00 97.44 87 LEU A N 1
ATOM 738 C CA . LEU A 1 87 ? 9.207 4.030 -3.855 1.00 97.44 87 LEU A CA 1
ATOM 739 C C . LEU A 1 87 ? 8.282 4.211 -2.651 1.00 97.44 87 LEU A C 1
ATOM 741 O O . LEU A 1 87 ? 7.628 5.241 -2.536 1.00 97.44 87 LEU A O 1
ATOM 745 N N . TYR A 1 88 ? 8.272 3.252 -1.719 1.00 97.75 88 TYR A N 1
ATOM 746 C CA . TYR A 1 88 ? 7.443 3.341 -0.513 1.00 97.75 88 TYR A CA 1
ATOM 747 C C . TYR A 1 88 ? 7.697 4.640 0.271 1.00 97.75 88 TYR A C 1
ATOM 749 O O . TYR A 1 88 ? 6.757 5.310 0.698 1.00 97.75 88 TYR A O 1
ATOM 757 N N . ASN A 1 89 ? 8.971 5.022 0.403 1.00 96.69 89 ASN A N 1
ATOM 758 C CA . ASN A 1 89 ? 9.372 6.231 1.115 1.00 96.69 89 ASN A CA 1
ATOM 759 C C . ASN A 1 89 ? 9.174 7.508 0.283 1.00 96.69 89 ASN A C 1
ATOM 761 O O . ASN A 1 89 ? 8.641 8.487 0.793 1.00 96.69 89 ASN A O 1
ATOM 765 N N . GLU A 1 90 ? 9.624 7.526 -0.975 1.00 96.19 90 GLU A N 1
ATOM 766 C CA . GLU A 1 90 ? 9.622 8.747 -1.799 1.00 96.19 90 GLU A CA 1
ATOM 767 C C . GLU A 1 90 ? 8.226 9.132 -2.284 1.00 96.19 90 GLU A C 1
ATOM 769 O O . GLU A 1 90 ? 7.939 10.314 -2.455 1.00 96.19 90 GLU A O 1
ATOM 774 N N . CYS A 1 91 ? 7.349 8.146 -2.477 1.00 96.75 91 CYS A N 1
ATOM 775 C CA . CYS A 1 91 ? 5.955 8.375 -2.835 1.00 96.75 91 CYS A CA 1
ATOM 776 C C . CYS A 1 91 ? 5.048 8.492 -1.600 1.00 96.75 91 CYS A C 1
ATOM 778 O O . CYS A 1 91 ? 3.835 8.547 -1.757 1.00 96.75 91 CYS A O 1
ATOM 780 N N . TYR A 1 92 ? 5.613 8.536 -0.386 1.00 96.75 92 TYR A N 1
ATOM 781 C CA . TYR A 1 92 ? 4.879 8.778 0.861 1.00 96.75 92 TYR A CA 1
ATOM 782 C C . TYR A 1 92 ? 3.707 7.809 1.095 1.00 96.75 92 TYR A C 1
ATOM 784 O O . TYR A 1 92 ? 2.608 8.217 1.473 1.00 96.75 92 TYR A O 1
ATOM 792 N N . PHE A 1 93 ? 3.931 6.507 0.885 1.00 97.88 93 PHE A N 1
ATOM 793 C CA . PHE A 1 93 ? 2.879 5.498 1.057 1.00 97.88 93 PHE A CA 1
ATOM 794 C C . PHE A 1 93 ? 2.320 5.476 2.485 1.00 97.88 93 PHE A C 1
ATOM 796 O O . PHE A 1 93 ? 1.113 5.346 2.652 1.00 97.88 93 PHE A O 1
ATOM 803 N N . GLU A 1 94 ? 3.160 5.640 3.513 1.00 97.38 94 GLU A N 1
ATOM 804 C CA . GLU A 1 94 ? 2.684 5.701 4.906 1.00 97.38 94 GLU A CA 1
ATOM 805 C C . GLU A 1 94 ? 1.757 6.884 5.149 1.00 97.38 94 GLU A C 1
ATOM 807 O O . GLU A 1 94 ? 0.691 6.699 5.729 1.00 97.38 94 GLU A O 1
ATOM 812 N N . ASP A 1 95 ? 2.110 8.067 4.643 1.00 97.56 95 ASP A N 1
ATOM 813 C CA . ASP A 1 95 ? 1.269 9.256 4.776 1.00 97.56 95 ASP A CA 1
ATOM 814 C C . ASP A 1 95 ? -0.053 9.079 4.016 1.00 97.56 95 ASP A C 1
ATOM 816 O O . ASP A 1 95 ? -1.107 9.489 4.505 1.00 97.56 95 ASP A O 1
ATOM 820 N N . HIS A 1 96 ? -0.026 8.439 2.842 1.00 97.75 96 HIS A N 1
ATOM 821 C CA . HIS A 1 96 ? -1.239 8.129 2.084 1.00 97.75 96 HIS A CA 1
ATOM 822 C C . HIS A 1 96 ? -2.146 7.140 2.831 1.00 97.75 96 HIS A C 1
ATOM 824 O O . HIS A 1 96 ? -3.358 7.340 2.889 1.00 97.75 96 HIS A O 1
ATOM 830 N N . ILE A 1 97 ? -1.572 6.101 3.448 1.00 98.06 97 ILE A N 1
ATOM 831 C CA . ILE A 1 97 ? -2.325 5.142 4.265 1.00 98.06 97 ILE A CA 1
ATOM 832 C C . ILE A 1 97 ? -2.921 5.847 5.494 1.00 98.06 97 ILE A C 1
ATOM 834 O O . ILE A 1 97 ? -4.099 5.667 5.801 1.00 98.06 97 ILE A O 1
ATOM 838 N N . ALA A 1 98 ? -2.123 6.658 6.193 1.00 97.50 98 ALA A N 1
ATOM 839 C CA . ALA A 1 98 ? -2.529 7.330 7.423 1.00 97.50 98 ALA A CA 1
ATOM 840 C C . ALA A 1 98 ? -3.620 8.381 7.209 1.00 97.50 98 ALA A C 1
ATOM 842 O O . ALA A 1 98 ? -4.410 8.619 8.114 1.00 97.50 98 ALA A O 1
ATOM 843 N N . ASN A 1 99 ? -3.642 9.044 6.054 1.00 95.50 99 ASN A N 1
ATOM 844 C CA . ASN A 1 99 ? -4.575 10.135 5.794 1.00 95.50 99 ASN A CA 1
ATOM 845 C C . ASN A 1 99 ? -5.686 9.677 4.856 1.00 95.50 99 ASN A C 1
ATOM 847 O O . ASN A 1 99 ? -6.800 9.449 5.306 1.00 95.50 99 ASN A O 1
ATOM 851 N N . GLU A 1 100 ? -5.378 9.460 3.579 1.00 95.81 100 GLU A N 1
ATOM 852 C CA . GLU A 1 100 ? -6.390 9.202 2.551 1.00 95.81 100 GLU A CA 1
ATOM 853 C C . GLU A 1 100 ? -7.121 7.870 2.788 1.00 95.81 100 GLU A C 1
ATOM 855 O O . GLU A 1 100 ? -8.347 7.842 2.864 1.00 95.81 100 GLU A O 1
ATOM 860 N N . MET A 1 101 ? -6.391 6.762 2.980 1.00 96.56 101 MET A N 1
ATOM 861 C CA . MET A 1 101 ? -7.035 5.451 3.175 1.00 96.56 101 MET A CA 1
ATOM 862 C C . MET A 1 101 ? -7.780 5.351 4.506 1.00 96.56 101 MET A C 1
ATOM 864 O O . MET A 1 101 ? -8.825 4.702 4.583 1.00 96.56 101 MET A O 1
ATOM 868 N N . PHE A 1 102 ? -7.246 5.968 5.559 1.00 95.56 102 PHE A N 1
ATOM 869 C CA . PHE A 1 102 ? -7.916 6.014 6.853 1.00 95.56 102 PHE A CA 1
ATOM 870 C C . PHE A 1 102 ? -9.182 6.877 6.795 1.00 95.56 102 PHE A C 1
ATOM 872 O O . PHE A 1 102 ? -10.233 6.454 7.274 1.00 95.56 102 PHE A O 1
ATOM 879 N N . ASP A 1 103 ? -9.123 8.048 6.159 1.00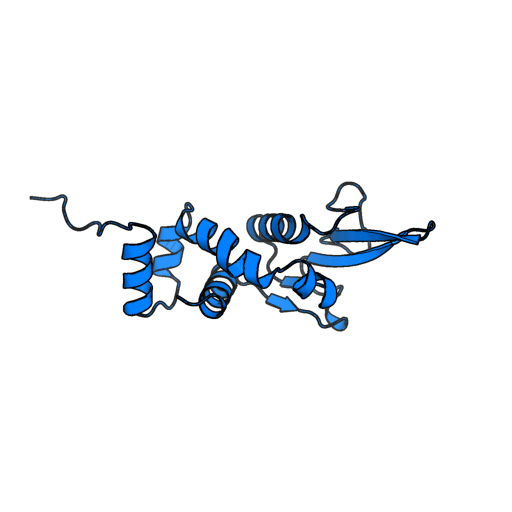 93.44 103 ASP A N 1
ATOM 880 C CA . ASP A 1 103 ? -10.289 8.910 5.972 1.00 93.44 103 ASP A CA 1
ATOM 881 C C . ASP A 1 103 ? -11.355 8.227 5.113 1.00 93.44 103 ASP A C 1
ATOM 883 O O . ASP A 1 103 ? -12.541 8.312 5.434 1.00 93.44 103 ASP A O 1
ATOM 887 N N . ASP A 1 104 ? -10.958 7.506 4.064 1.00 92.19 104 ASP A N 1
ATOM 888 C CA . ASP A 1 104 ? -11.860 6.684 3.254 1.00 92.19 104 ASP A CA 1
ATOM 889 C C . ASP A 1 104 ? -12.524 5.574 4.077 1.00 92.19 104 ASP A C 1
ATOM 891 O O . ASP A 1 104 ? -13.714 5.310 3.914 1.00 92.19 104 ASP A O 1
ATOM 895 N N . LEU A 1 105 ? -11.771 4.920 4.965 1.00 92.06 105 LEU A N 1
ATOM 896 C CA . LEU A 1 105 ? -12.283 3.876 5.852 1.00 92.06 105 LEU A CA 1
ATOM 897 C C . LEU A 1 105 ? -13.317 4.437 6.837 1.00 92.06 105 LEU A C 1
ATOM 899 O O . LEU A 1 105 ? -14.366 3.828 7.051 1.00 92.06 105 LEU A O 1
ATOM 903 N N . VAL A 1 106 ? -13.035 5.609 7.414 1.00 90.81 106 VAL A N 1
ATOM 904 C CA . VAL A 1 106 ? -13.893 6.238 8.425 1.00 90.81 106 VAL A CA 1
ATOM 905 C C . VAL A 1 106 ? -15.126 6.910 7.821 1.00 90.81 106 VAL A C 1
ATOM 907 O O . VAL A 1 106 ? -16.207 6.859 8.401 1.00 90.81 106 VAL A O 1
ATOM 910 N N . ASN A 1 107 ? -15.002 7.508 6.637 1.00 88.75 107 ASN A N 1
ATOM 911 C CA . ASN A 1 107 ? -16.121 8.157 5.944 1.00 88.75 107 ASN A CA 1
ATOM 912 C C . ASN A 1 107 ? -16.852 7.222 4.962 1.00 88.75 107 ASN A C 1
ATOM 914 O O . ASN A 1 107 ? -17.849 7.615 4.348 1.00 88.75 107 ASN A O 1
ATOM 918 N N . GLY A 1 108 ? -16.340 6.007 4.768 1.00 86.31 108 GLY A N 1
ATOM 919 C CA . GLY A 1 108 ? -16.856 5.025 3.826 1.00 86.31 108 GLY A CA 1
ATOM 920 C C . GLY A 1 108 ? -18.010 4.187 4.371 1.00 86.31 108 GLY A C 1
ATOM 921 O O . GLY A 1 108 ? -18.413 4.269 5.529 1.00 86.31 108 GLY A O 1
ATOM 922 N N . ASN A 1 109 ? -18.536 3.311 3.513 1.00 83.56 109 ASN A N 1
ATOM 923 C CA . ASN A 1 109 ? -19.617 2.387 3.885 1.00 83.56 109 ASN A CA 1
ATOM 924 C C . ASN A 1 109 ? -19.169 1.308 4.881 1.00 83.56 109 ASN A C 1
ATOM 926 O O . ASN A 1 109 ? -20.010 0.666 5.509 1.00 83.56 109 ASN A O 1
ATOM 930 N N . ASP A 1 110 ? -17.861 1.103 5.007 1.00 85.12 110 ASP A N 1
ATOM 931 C CA . ASP A 1 110 ? -17.269 0.072 5.852 1.00 85.12 110 ASP A CA 1
ATOM 932 C C . ASP A 1 110 ? -17.091 0.526 7.307 1.00 85.12 110 ASP A C 1
ATOM 934 O O . ASP A 1 110 ? -16.725 -0.276 8.165 1.00 85.12 110 ASP A O 1
ATOM 938 N N . PHE A 1 111 ? -17.413 1.786 7.616 1.00 87.62 111 PHE A N 1
ATOM 939 C CA . PHE A 1 111 ? -17.131 2.379 8.915 1.00 87.62 111 PHE A CA 1
ATOM 940 C C . PHE A 1 111 ? -17.790 1.650 10.096 1.00 87.62 111 PHE A C 1
ATOM 942 O O . PHE A 1 111 ? -17.158 1.418 11.127 1.00 87.62 111 PHE A O 1
ATOM 949 N N . SER A 1 112 ? -19.050 1.226 9.952 1.00 86.88 112 SER A N 1
ATOM 950 C CA . SER A 1 112 ? -19.733 0.458 11.002 1.00 86.88 112 SER A CA 1
ATOM 951 C C . SER A 1 112 ? -19.033 -0.875 11.276 1.00 86.88 112 SER A C 1
ATOM 953 O O . SER A 1 112 ? -18.863 -1.253 12.431 1.00 86.88 112 SER A O 1
ATOM 955 N N . TYR A 1 113 ? -18.581 -1.567 10.226 1.00 88.12 113 TYR A N 1
ATOM 956 C CA . TYR A 1 113 ? -17.846 -2.825 10.366 1.00 88.12 113 TYR A CA 1
ATOM 957 C C . TYR A 1 113 ? -16.445 -2.594 10.949 1.00 88.12 113 TYR A C 1
ATOM 959 O O . TYR A 1 113 ? -15.984 -3.371 11.786 1.00 88.12 113 TYR A O 1
ATOM 967 N N . PHE A 1 114 ? -15.791 -1.492 10.577 1.00 91.06 114 PHE A N 1
ATOM 968 C CA . PHE A 1 114 ? -14.536 -1.056 11.183 1.00 91.06 114 PHE A CA 1
ATOM 969 C C . PHE A 1 114 ? -14.678 -0.862 12.696 1.00 91.06 114 PHE A C 1
ATOM 971 O O . PHE A 1 114 ? -13.913 -1.457 13.448 1.00 91.06 114 PHE A O 1
ATOM 978 N N . LEU A 1 115 ? -15.696 -0.132 13.164 1.00 88.88 115 LEU A N 1
ATOM 979 C CA . LEU A 1 115 ? -15.926 0.073 14.601 1.00 88.88 115 LEU A CA 1
ATOM 980 C C . LEU A 1 115 ? -16.196 -1.226 15.376 1.00 88.88 115 LEU A C 1
ATOM 982 O O . LEU A 1 115 ? -15.859 -1.313 16.555 1.00 88.88 115 LEU A O 1
ATOM 986 N N . GLU A 1 116 ? -16.819 -2.222 14.743 1.00 87.56 116 GLU A N 1
ATOM 987 C CA . GLU A 1 116 ? -17.100 -3.518 15.374 1.00 87.56 116 GLU A CA 1
ATOM 988 C C . GLU A 1 116 ? -15.872 -4.434 15.456 1.00 87.56 116 GLU A C 1
ATOM 990 O O . GLU A 1 116 ? -15.812 -5.302 16.331 1.00 87.56 116 GLU A O 1
ATOM 995 N N . THR A 1 117 ? -14.919 -4.281 14.534 1.00 88.19 117 THR A N 1
ATOM 996 C CA . THR A 1 117 ? -13.786 -5.207 14.375 1.00 88.19 117 THR A CA 1
ATOM 997 C C . THR A 1 117 ? -12.457 -4.659 14.869 1.00 88.19 117 THR A C 1
ATOM 999 O O . THR A 1 117 ? -11.608 -5.445 15.290 1.00 88.19 117 THR A O 1
ATOM 1002 N N . ALA A 1 118 ? -12.271 -3.341 14.837 1.00 90.38 118 ALA A N 1
ATOM 1003 C CA . ALA A 1 118 ? -11.035 -2.697 15.247 1.00 90.38 118 ALA A CA 1
ATOM 1004 C C . ALA A 1 118 ? -10.858 -2.723 16.774 1.00 90.38 118 ALA A C 1
ATOM 1006 O O . ALA A 1 118 ? -11.786 -2.440 17.537 1.00 90.38 118 ALA A O 1
ATOM 1007 N N . ASP A 1 119 ? -9.637 -3.011 17.231 1.00 90.75 119 ASP A N 1
ATOM 1008 C CA . ASP A 1 119 ? -9.269 -2.920 18.648 1.00 90.75 119 ASP A CA 1
ATOM 1009 C C . ASP A 1 119 ? -8.992 -1.456 19.025 1.00 90.75 119 ASP A C 1
ATOM 1011 O O . ASP A 1 119 ? -7.854 -0.983 19.009 1.00 90.75 119 ASP A O 1
ATOM 1015 N N . LEU A 1 120 ? -10.067 -0.711 19.294 1.00 90.31 120 LEU A N 1
ATOM 1016 C CA . LEU A 1 120 ? -10.023 0.710 19.634 1.00 90.31 120 LEU A CA 1
ATOM 1017 C C . LEU A 1 120 ? -10.054 0.921 21.149 1.00 90.31 120 LEU A C 1
ATOM 1019 O O . LEU A 1 120 ? -10.926 0.428 21.872 1.00 90.31 120 LEU A O 1
ATOM 1023 N N . THR A 1 121 ? -9.139 1.747 21.644 1.00 91.62 121 THR A N 1
ATOM 1024 C CA . THR A 1 121 ? -9.195 2.255 23.013 1.00 91.62 121 THR A CA 1
ATOM 1025 C C . THR A 1 121 ? -10.348 3.256 23.175 1.00 91.62 121 THR A C 1
ATOM 1027 O O . THR A 1 121 ? -10.771 3.900 22.212 1.00 91.62 121 THR A O 1
ATOM 1030 N N . PRO A 1 122 ? -10.832 3.489 24.411 1.00 89.12 122 PRO A N 1
ATOM 1031 C CA . PRO A 1 122 ? -11.879 4.482 24.650 1.00 89.12 122 PRO A CA 1
ATOM 1032 C C . PRO A 1 122 ? -11.521 5.899 24.171 1.00 89.12 122 PRO A C 1
ATOM 1034 O O . PRO A 1 122 ? -12.406 6.639 23.761 1.00 89.12 122 PRO A O 1
ATOM 1037 N N . GLN A 1 123 ? -10.234 6.268 24.210 1.00 90.44 123 GLN A N 1
ATOM 1038 C CA . GLN A 1 123 ? -9.751 7.582 23.768 1.00 90.44 123 GLN A CA 1
ATOM 1039 C C . GLN A 1 123 ? -9.764 7.713 22.241 1.00 90.44 123 GLN A C 1
ATOM 1041 O O . GLN A 1 123 ? -10.089 8.775 21.720 1.00 90.44 123 GLN A O 1
ATOM 1046 N N . GLU A 1 124 ? -9.427 6.642 21.517 1.00 91.25 124 GLU A N 1
ATOM 1047 C CA . GLU A 1 124 ? -9.495 6.615 20.051 1.00 91.25 124 GLU A CA 1
ATOM 1048 C C . GLU A 1 124 ? -10.944 6.650 19.570 1.00 91.25 124 GLU A C 1
ATOM 1050 O O . GLU A 1 124 ? -11.256 7.371 18.627 1.00 91.25 124 GLU A O 1
ATOM 1055 N N . LEU A 1 125 ? -11.846 5.946 20.260 1.00 88.38 125 LEU A N 1
ATOM 1056 C CA . LEU A 1 125 ? -13.275 6.014 19.970 1.00 88.38 125 LEU A CA 1
ATOM 1057 C C . LEU A 1 125 ? -13.832 7.432 20.183 1.00 88.38 125 LEU A C 1
ATOM 1059 O O . LEU A 1 125 ? -14.608 7.912 19.363 1.00 88.38 125 LEU A O 1
ATOM 1063 N N . GLU A 1 126 ? -13.435 8.109 21.264 1.00 88.50 126 GLU A N 1
ATOM 1064 C CA . GLU A 1 126 ? -13.812 9.507 21.517 1.00 88.50 126 GLU A CA 1
ATOM 1065 C C . GLU A 1 126 ? -13.257 10.442 20.431 1.00 88.50 126 GLU A C 1
ATOM 1067 O O . GLU A 1 126 ? -14.009 11.243 19.882 1.00 88.50 126 GLU A O 1
ATOM 1072 N N . TYR A 1 127 ? -11.989 10.270 20.037 1.00 88.56 127 TYR A N 1
ATOM 1073 C CA . TYR A 1 127 ? -11.382 11.010 18.924 1.00 88.56 127 TYR A CA 1
ATOM 1074 C C . TYR A 1 127 ? -12.154 10.827 17.611 1.00 88.56 127 TYR A C 1
ATOM 1076 O O . TYR A 1 127 ? -12.448 11.809 16.937 1.00 88.56 127 TYR A O 1
ATOM 1084 N N . LEU A 1 128 ? -12.512 9.588 17.259 1.00 88.19 128 LEU A N 1
ATOM 1085 C CA . LEU A 1 128 ? -13.279 9.300 16.046 1.00 88.19 128 LEU A CA 1
ATOM 1086 C C . LEU A 1 128 ? -14.646 9.995 16.066 1.00 88.19 128 LEU A C 1
ATOM 1088 O O . LEU A 1 128 ? -15.060 10.564 15.057 1.00 88.19 128 LEU A O 1
ATOM 1092 N N . LYS A 1 129 ? -15.332 9.990 17.2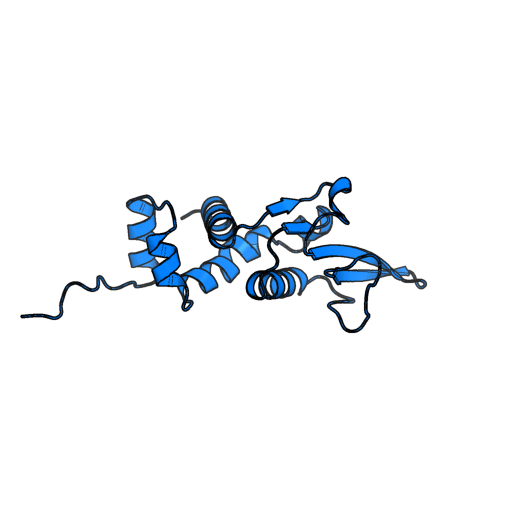16 1.00 84.50 129 LYS A N 1
ATOM 1093 C CA . LYS A 1 129 ? -16.633 10.658 17.378 1.00 84.50 129 LYS A CA 1
ATOM 1094 C C . LYS A 1 129 ? -16.532 12.172 17.235 1.00 84.50 129 LYS A C 1
ATOM 1096 O O . LYS A 1 129 ? -17.378 12.765 16.571 1.00 84.50 129 LYS A O 1
ATOM 1101 N N . GLU A 1 130 ? -15.520 12.788 17.844 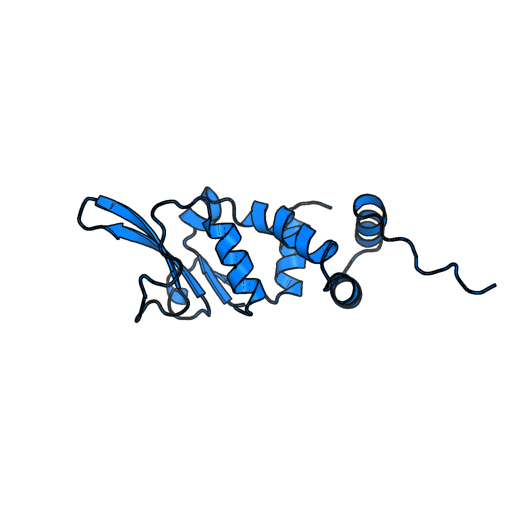1.00 86.88 130 GLU A N 1
ATOM 1102 C CA . GLU A 1 130 ? -15.317 14.239 17.776 1.00 86.88 130 GLU A CA 1
ATOM 1103 C C . GLU A 1 130 ? -14.889 14.704 16.381 1.00 86.88 130 GLU A C 1
ATOM 1105 O O . GLU A 1 130 ? -15.467 15.655 15.855 1.00 86.88 130 GLU A O 1
ATOM 1110 N N . GLU A 1 131 ? -13.899 14.040 15.780 1.00 84.62 131 GLU A N 1
ATOM 1111 C CA . GLU A 1 131 ? -13.272 14.496 14.535 1.00 84.62 131 GLU A CA 1
ATOM 1112 C C . GLU A 1 131 ? -14.143 14.205 13.306 1.00 84.62 131 GLU A C 1
ATOM 1114 O O . GLU A 1 131 ? -14.277 15.054 12.425 1.00 84.62 131 GLU A O 1
ATOM 1119 N N . TYR A 1 132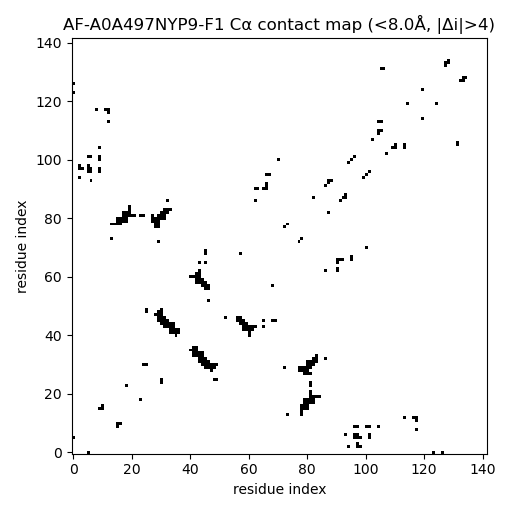 ? -14.792 13.035 13.268 1.00 81.62 132 TYR A N 1
ATOM 1120 C CA . TYR A 1 132 ? -15.611 12.599 12.130 1.00 81.62 132 TYR A CA 1
ATOM 1121 C C . TYR A 1 132 ? -17.119 12.755 12.378 1.00 81.62 132 TYR A C 1
ATOM 1123 O O . TYR A 1 132 ? -17.930 12.405 11.523 1.00 81.62 132 TYR A O 1
ATOM 1131 N N . GLY A 1 133 ? -17.517 13.324 13.522 1.00 72.06 133 GLY A N 1
ATOM 1132 C CA . GLY A 1 133 ? -18.905 13.704 13.798 1.00 72.06 133 GLY A CA 1
ATOM 1133 C C . GLY A 1 133 ? -19.871 12.522 13.890 1.00 72.06 133 GLY A C 1
ATOM 1134 O O . GLY A 1 133 ? -21.015 12.625 13.446 1.00 72.06 133 GLY A O 1
ATOM 1135 N N . ILE A 1 134 ? -19.419 11.398 14.445 1.00 67.56 134 ILE A N 1
ATOM 1136 C CA . ILE A 1 134 ? -20.245 10.200 14.623 1.00 67.56 134 ILE A CA 1
ATOM 1137 C C . ILE A 1 134 ? -21.217 10.482 15.771 1.00 67.56 134 ILE A C 1
ATOM 1139 O O . ILE A 1 134 ? -20.846 10.413 16.944 1.00 67.56 134 ILE A O 1
ATOM 1143 N N . GLU A 1 135 ? -22.454 10.851 15.442 1.00 58.41 135 GLU A N 1
ATOM 1144 C CA . GLU A 1 135 ? -23.503 11.001 16.448 1.00 58.41 135 GLU A CA 1
ATOM 1145 C C . GLU A 1 135 ? -23.782 9.634 17.090 1.00 58.41 135 GLU A C 1
ATOM 1147 O O . GLU A 1 135 ? -23.956 8.632 16.395 1.00 58.41 135 GLU A O 1
ATOM 1152 N N . ASP A 1 136 ? -23.819 9.586 18.425 1.00 48.94 136 ASP A N 1
ATOM 1153 C CA . ASP A 1 136 ? -24.327 8.417 19.137 1.00 48.94 136 ASP A CA 1
ATOM 1154 C C . ASP A 1 136 ? -25.757 8.153 18.637 1.00 48.94 136 ASP A C 1
ATOM 1156 O O . ASP A 1 136 ? -26.656 8.966 18.869 1.00 48.94 136 ASP A O 1
ATOM 1160 N N . GLU A 1 137 ? -25.999 7.015 17.978 1.00 47.41 137 GLU A N 1
ATOM 1161 C CA . GLU A 1 137 ? -27.352 6.488 17.759 1.00 47.41 137 GLU A CA 1
ATOM 1162 C C . GLU A 1 137 ? -27.973 6.053 19.107 1.00 47.41 137 GLU A C 1
ATOM 1164 O O . GLU A 1 137 ? -28.341 4.906 19.329 1.00 47.41 137 GLU A O 1
ATOM 1169 N N . GLU A 1 138 ? -28.111 6.982 20.049 1.00 47.09 138 GLU A N 1
ATOM 1170 C CA . GLU A 1 138 ? -28.948 6.864 21.237 1.00 47.09 138 GLU A CA 1
ATOM 1171 C C . GLU A 1 138 ? -29.727 8.170 21.426 1.00 47.09 138 GLU A C 1
ATOM 1173 O O . GLU A 1 138 ? -29.511 8.919 22.371 1.00 47.09 138 GLU A O 1
ATOM 1178 N N . THR A 1 139 ? -30.659 8.485 20.520 1.00 42.47 139 THR A N 1
ATOM 1179 C CA . THR A 1 139 ? -31.875 9.255 20.869 1.00 42.47 139 THR A CA 1
ATOM 1180 C C . THR A 1 139 ? -32.923 9.223 19.751 1.00 42.47 139 THR A C 1
ATOM 1182 O O . THR A 1 139 ? -33.235 10.231 19.124 1.00 42.47 139 THR A O 1
ATOM 1185 N N . ALA A 1 140 ? -33.551 8.070 19.525 1.00 41.06 140 ALA A N 1
ATOM 1186 C CA . ALA A 1 140 ? -34.823 8.033 18.805 1.00 41.06 140 ALA A CA 1
ATOM 1187 C C . ALA A 1 140 ? -35.685 6.840 19.228 1.00 41.06 140 ALA A C 1
ATOM 1189 O O . ALA A 1 140 ? -35.966 5.974 18.418 1.00 41.06 140 ALA A O 1
ATOM 1190 N N . GLU A 1 141 ? -36.129 6.807 20.485 1.00 38.88 141 GLU A N 1
ATOM 1191 C CA . GLU A 1 141 ? -37.439 6.237 20.835 1.00 38.88 141 GLU A CA 1
ATOM 1192 C C . GLU A 1 141 ? -37.861 6.740 22.229 1.00 38.88 141 GLU A C 1
ATOM 1194 O O . GLU A 1 141 ? -37.394 6.267 23.266 1.00 38.88 141 GLU A O 1
ATOM 1199 N N . ALA A 1 142 ? -38.720 7.764 22.229 1.00 38.19 142 ALA A N 1
ATOM 1200 C CA . ALA A 1 142 ? -39.479 8.271 23.372 1.00 38.19 142 ALA A CA 1
ATOM 1201 C C . ALA A 1 142 ? -40.976 8.197 23.049 1.00 38.19 142 ALA A C 1
ATOM 1203 O O . ALA A 1 142 ? -41.328 8.429 21.867 1.00 38.19 142 ALA A O 1
#

Mean predicted aligned error: 5.2 Å